Protein AF-A0A924J6F8-F1 (afdb_monomer_lite)

Secondary structure (DSSP, 8-state):
------EEEPTTT-PEEPSSS--SB-TTT--BTTSEE-TTT--EE-TT-SB-TTT--B-TTSPPPTT--------

pLDDT: mean 73.54, std 14.0, range [43.03, 93.0]

Structure (mmCIF, N/CA/C/O backbone):
data_AF-A0A924J6F8-F1
#
_entry.id   AF-A0A924J6F8-F1
#
loop_
_atom_site.group_PDB
_atom_site.id
_atom_site.type_symbol
_atom_site.label_atom_id
_atom_site.label_alt_id
_atom_site.label_comp_id
_atom_site.label_asym_id
_atom_site.label_entity_id
_atom_site.label_seq_id
_atom_site.pdbx_PDB_ins_code
_atom_site.Cartn_x
_atom_site.Cartn_y
_atom_site.Cartn_z
_atom_site.occupancy
_atom_site.B_iso_or_equiv
_atom_site.auth_seq_id
_atom_site.auth_comp_id
_atom_site.auth_asym_id
_atom_site.auth_atom_id
_atom_site.pdbx_PDB_model_num
ATOM 1 N N . MET A 1 1 ? -0.079 9.844 31.350 1.00 43.28 1 MET A N 1
ATOM 2 C CA . MET A 1 1 ? -0.284 10.475 30.030 1.00 43.28 1 MET A CA 1
ATOM 3 C C . MET A 1 1 ? 0.572 9.719 29.020 1.00 43.28 1 MET A C 1
ATOM 5 O O . MET A 1 1 ? 1.669 10.162 28.732 1.00 43.28 1 MET A O 1
ATOM 9 N N . THR A 1 2 ? 0.137 8.548 28.548 1.00 44.84 2 THR A N 1
ATOM 10 C CA . THR A 1 2 ? 0.852 7.815 27.484 1.00 44.84 2 THR A CA 1
ATOM 11 C C . THR A 1 2 ? -0.095 6.784 26.884 1.00 44.84 2 THR A C 1
ATOM 13 O O . THR A 1 2 ? -0.170 5.645 27.335 1.00 44.84 2 THR A O 1
ATOM 16 N N . VAL A 1 3 ? -0.877 7.209 25.895 1.00 53.22 3 VAL A N 1
ATOM 17 C CA . VAL A 1 3 ? -1.557 6.276 24.995 1.00 53.22 3 VAL A CA 1
ATOM 18 C C . VAL A 1 3 ? -0.485 5.696 24.075 1.00 53.22 3 VAL A C 1
ATOM 20 O O . VAL A 1 3 ? -0.002 6.355 23.161 1.00 53.22 3 VAL A O 1
ATOM 23 N N . MET A 1 4 ? -0.029 4.485 24.384 1.00 50.34 4 MET A N 1
ATOM 24 C CA . MET A 1 4 ? 0.889 3.716 23.539 1.00 50.34 4 MET A CA 1
ATOM 25 C C . MET A 1 4 ? 0.076 3.000 22.457 1.00 50.34 4 MET A C 1
ATOM 27 O O . MET A 1 4 ? 0.073 1.779 22.374 1.00 50.34 4 MET A O 1
ATOM 31 N N . ASP A 1 5 ? -0.669 3.769 21.674 1.00 56.69 5 ASP A N 1
ATOM 32 C CA . ASP A 1 5 ? -1.488 3.275 20.571 1.00 56.69 5 ASP A CA 1
ATOM 33 C C . ASP A 1 5 ? -0.851 3.787 19.274 1.00 56.69 5 ASP A C 1
ATOM 35 O O . ASP A 1 5 ? -1.349 4.694 18.617 1.00 56.69 5 ASP A O 1
ATOM 39 N N . ASN A 1 6 ? 0.369 3.320 18.988 1.00 54.00 6 ASN A N 1
ATOM 40 C CA . ASN A 1 6 ? 1.099 3.730 17.790 1.00 54.00 6 ASN A CA 1
ATOM 41 C C . ASN A 1 6 ? 0.928 2.674 16.710 1.0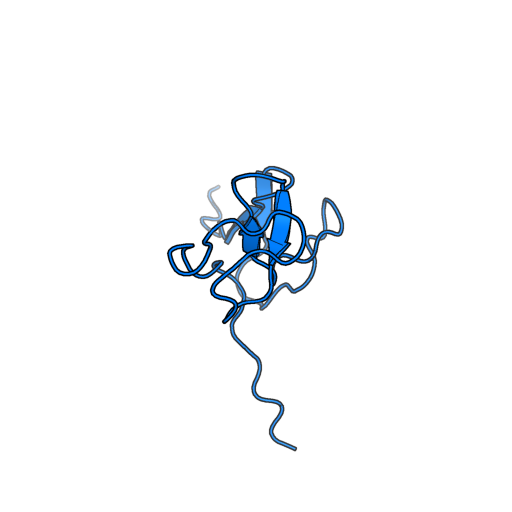0 54.00 6 ASN A C 1
ATOM 43 O O . ASN A 1 6 ? 1.597 1.639 16.706 1.00 54.00 6 ASN A O 1
ATOM 47 N N . GLY A 1 7 ? 0.049 2.972 15.765 1.00 61.47 7 GLY A N 1
ATOM 48 C CA . GLY A 1 7 ? 0.072 2.332 14.463 1.00 61.47 7 GLY A CA 1
ATOM 49 C C . GLY A 1 7 ? 1.308 2.870 13.789 1.00 61.47 7 GLY A C 1
ATOM 50 O O . GLY A 1 7 ? 1.668 4.031 14.003 1.00 61.47 7 GLY A O 1
ATOM 51 N N . GLY A 1 8 ? 2.007 2.019 13.043 1.00 73.94 8 GLY A N 1
ATOM 52 C CA . GLY A 1 8 ? 3.231 2.438 12.370 1.00 73.94 8 GLY A CA 1
ATOM 53 C C . GLY A 1 8 ? 3.027 3.766 11.620 1.00 73.94 8 GLY A C 1
ATOM 54 O O . GLY A 1 8 ? 1.917 4.041 11.154 1.00 73.94 8 GLY A O 1
ATOM 55 N N . PRO A 1 9 ? 4.060 4.617 11.522 1.00 79.19 9 PRO A N 1
ATOM 56 C CA . PRO A 1 9 ? 3.955 5.861 10.773 1.00 79.19 9 PRO A CA 1
ATOM 57 C C . PRO A 1 9 ? 3.626 5.566 9.308 1.00 79.19 9 PRO A C 1
ATOM 59 O O . PRO A 1 9 ? 4.078 4.574 8.734 1.00 79.19 9 PRO A O 1
ATOM 62 N N . CYS A 1 10 ? 2.843 6.443 8.686 1.00 79.75 10 CYS A N 1
ATOM 63 C CA . CYS A 1 10 ? 2.503 6.324 7.277 1.00 79.75 10 CYS A CA 1
ATOM 64 C C . CYS A 1 10 ? 3.769 6.427 6.422 1.00 79.75 10 CYS A C 1
ATOM 66 O O . CYS A 1 10 ? 4.505 7.400 6.538 1.00 79.75 10 CYS A O 1
ATOM 68 N N . SER A 1 11 ? 3.999 5.486 5.507 1.00 76.38 11 SER A N 1
ATOM 69 C CA . SER A 1 11 ? 5.179 5.508 4.627 1.00 76.38 11 SER A CA 1
ATOM 70 C C . SER A 1 11 ? 5.226 6.707 3.669 1.00 76.38 11 SER A C 1
ATOM 72 O O . SER A 1 11 ? 6.277 6.984 3.105 1.00 76.38 11 SER A O 1
ATOM 74 N N . PHE A 1 12 ? 4.107 7.421 3.495 1.00 78.12 12 PHE A N 1
ATOM 75 C CA . PHE A 1 12 ? 4.001 8.585 2.611 1.00 78.12 12 PHE A CA 1
ATOM 76 C C . PHE A 1 12 ? 4.192 9.914 3.347 1.00 78.12 12 PHE A C 1
ATOM 78 O O . PHE A 1 12 ? 4.972 10.755 2.917 1.00 78.12 12 PHE A O 1
ATOM 85 N N . CYS A 1 13 ? 3.454 10.127 4.441 1.00 85.94 13 CYS A N 1
ATOM 86 C CA . CYS A 1 13 ? 3.445 11.406 5.160 1.00 85.94 13 CYS A CA 1
ATOM 87 C C . CYS A 1 13 ? 4.041 11.334 6.569 1.00 85.94 13 CYS A C 1
ATOM 89 O O . CYS A 1 13 ? 4.048 12.343 7.270 1.00 85.94 13 CYS A O 1
ATOM 91 N N . THR A 1 14 ? 4.478 10.154 7.015 1.00 83.88 14 THR A N 1
ATOM 92 C CA . THR A 1 14 ? 5.072 9.893 8.339 1.00 83.88 14 THR A CA 1
ATOM 93 C C . THR A 1 14 ? 4.136 10.167 9.527 1.00 83.88 14 THR A C 1
ATOM 95 O O . THR A 1 14 ? 4.507 9.926 10.673 1.00 83.88 14 THR A O 1
ATOM 98 N N . ASN A 1 15 ? 2.890 10.594 9.290 1.00 85.75 15 ASN A N 1
ATOM 99 C CA . ASN A 1 15 ? 1.897 10.745 10.351 1.00 85.75 15 ASN A CA 1
ATOM 100 C C . ASN A 1 15 ? 1.512 9.381 10.944 1.00 85.75 15 ASN A C 1
ATOM 102 O O . ASN A 1 15 ? 1.456 8.390 10.207 1.00 85.75 15 ASN A O 1
ATOM 106 N N . PRO A 1 16 ? 1.220 9.322 12.252 1.00 82.62 16 PRO A N 1
ATOM 107 C CA . PRO A 1 16 ? 0.807 8.089 12.907 1.00 82.62 16 PRO A CA 1
ATOM 108 C C . PRO A 1 16 ? -0.523 7.594 12.332 1.00 82.62 16 PRO A C 1
ATOM 110 O O . PRO A 1 16 ? -1.464 8.370 12.145 1.00 82.62 16 PRO A O 1
ATOM 113 N N . LEU A 1 17 ? -0.606 6.295 12.045 1.00 79.44 17 LEU A N 1
ATOM 114 C CA . LEU A 1 17 ? -1.868 5.668 11.664 1.00 79.44 17 LEU A CA 1
ATOM 115 C C . LEU A 1 17 ? -2.650 5.231 12.912 1.00 79.44 17 LEU A C 1
ATOM 117 O O . LEU A 1 17 ? -2.046 4.731 13.862 1.00 79.44 17 LEU A O 1
ATOM 121 N N . PRO A 1 18 ? -3.987 5.385 12.915 1.00 76.44 18 PRO A N 1
ATOM 122 C CA . PRO A 1 18 ? -4.815 4.909 14.018 1.00 76.44 18 PRO A CA 1
ATOM 123 C C . PRO A 1 18 ? -4.758 3.379 14.100 1.00 76.44 18 PRO A C 1
ATOM 125 O O . PRO A 1 18 ? -4.876 2.706 13.071 1.00 76.44 18 PRO A O 1
ATOM 128 N N . VAL A 1 19 ? -4.611 2.826 15.308 1.00 71.00 19 VAL A N 1
ATOM 129 C CA . VAL A 1 19 ? -4.634 1.368 15.524 1.00 71.00 19 VAL A CA 1
ATOM 130 C C . VAL A 1 19 ? -6.027 0.901 15.909 1.00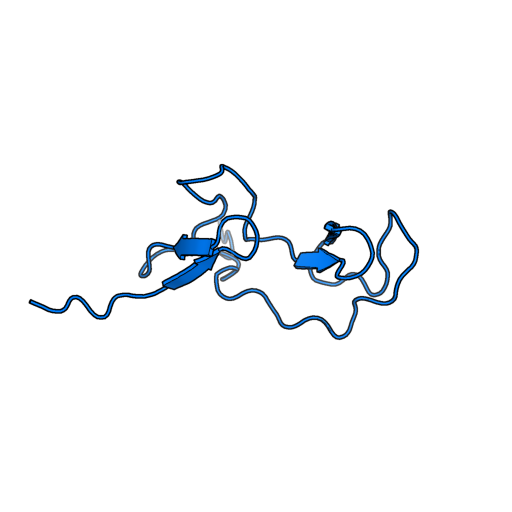 71.00 19 VAL A C 1
ATOM 132 O O . VAL A 1 19 ? -6.949 1.688 16.110 1.00 71.00 19 VAL A O 1
ATOM 135 N N . GLY A 1 20 ? -6.213 -0.417 15.940 1.00 68.69 20 GLY A N 1
ATOM 136 C CA . GLY A 1 20 ? -7.481 -1.021 16.342 1.00 68.69 20 GLY A CA 1
ATOM 137 C C . GLY A 1 20 ? -8.516 -1.085 15.220 1.00 68.69 20 GLY A C 1
ATOM 138 O O . GLY A 1 20 ? -9.589 -1.650 15.421 1.00 68.69 20 GLY A O 1
ATOM 139 N N . ARG A 1 21 ? -8.199 -0.587 14.014 1.00 69.94 21 ARG A N 1
ATOM 140 C CA . ARG A 1 21 ? -8.975 -0.866 12.799 1.00 69.94 21 ARG A CA 1
ATOM 141 C C . ARG A 1 21 ? -8.092 -0.995 11.564 1.00 69.94 21 ARG A C 1
ATOM 143 O O . ARG A 1 21 ? -7.043 -0.366 11.475 1.00 69.94 21 ARG A O 1
ATOM 150 N N . ALA A 1 22 ? -8.572 -1.739 10.570 1.00 68.25 22 ALA A N 1
ATOM 151 C CA . ALA A 1 22 ? -7.996 -1.704 9.232 1.00 68.25 22 ALA A CA 1
ATOM 152 C C . ALA A 1 22 ? -8.270 -0.331 8.595 1.00 68.25 22 ALA A C 1
ATOM 154 O O . ALA A 1 22 ? -9.423 0.046 8.362 1.00 68.25 22 ALA A O 1
ATOM 155 N N . VAL A 1 23 ? -7.211 0.436 8.353 1.00 75.69 23 VAL A N 1
ATOM 156 C CA . VAL A 1 23 ? -7.255 1.713 7.633 1.00 75.69 23 VAL A CA 1
ATOM 157 C C . VAL A 1 23 ? -6.760 1.477 6.220 1.00 75.69 23 VAL A C 1
ATOM 159 O O . VAL A 1 23 ? -5.639 1.028 6.027 1.00 75.69 23 VAL A O 1
ATOM 162 N N . VAL A 1 24 ? -7.620 1.767 5.242 1.00 79.50 24 VAL A N 1
ATOM 163 C CA . VAL A 1 24 ? -7.268 1.652 3.823 1.00 79.50 24 VAL A CA 1
ATOM 164 C C . VAL A 1 24 ? -6.580 2.927 3.348 1.00 79.50 24 VAL A C 1
ATOM 166 O O . VAL A 1 24 ? -5.518 2.879 2.749 1.00 79.50 24 VAL A O 1
ATOM 169 N N . PHE A 1 25 ? -7.130 4.084 3.713 1.00 82.56 25 PHE A N 1
ATOM 170 C CA . PHE A 1 25 ? -6.581 5.392 3.369 1.00 82.56 25 PHE A CA 1
ATOM 171 C C . PHE A 1 25 ? -6.067 6.110 4.617 1.00 82.56 25 PHE A C 1
ATOM 173 O O . PHE A 1 25 ? -6.707 6.073 5.674 1.00 82.56 25 PHE A O 1
ATOM 180 N N . CYS A 1 26 ? -4.925 6.784 4.496 1.00 84.38 26 CYS A N 1
ATOM 181 C CA . CYS A 1 26 ? -4.396 7.643 5.547 1.00 84.38 26 CYS A CA 1
ATOM 182 C C . CYS A 1 26 ? -5.310 8.874 5.723 1.00 84.38 26 CYS A C 1
ATOM 184 O O . CYS A 1 26 ? -5.502 9.611 4.759 1.00 84.38 26 CYS A O 1
ATOM 186 N N . PRO A 1 27 ? -5.833 9.170 6.927 1.00 83.19 27 PRO A N 1
ATOM 187 C CA . PRO A 1 27 ? -6.691 10.339 7.145 1.00 83.19 27 PRO A CA 1
ATOM 188 C C . PRO A 1 27 ? -5.937 11.679 7.093 1.00 83.19 27 PRO A C 1
ATOM 190 O O . PRO A 1 27 ? -6.571 12.723 6.997 1.00 83.19 27 PRO A O 1
ATOM 193 N N . HIS A 1 28 ? -4.601 11.660 7.157 1.00 85.94 28 HIS A N 1
ATOM 194 C CA . HIS A 1 28 ? -3.773 12.868 7.112 1.00 85.94 28 HIS A CA 1
ATOM 195 C C . HIS A 1 28 ? -3.397 13.284 5.686 1.00 85.94 28 HIS A C 1
ATOM 197 O O . HIS A 1 28 ? -3.406 14.472 5.383 1.00 85.94 28 HIS A O 1
ATOM 203 N N . CYS A 1 29 ? -3.053 12.326 4.816 1.00 87.38 29 CYS A N 1
ATOM 204 C CA . CYS A 1 29 ? -2.608 12.616 3.447 1.00 87.38 29 CYS A CA 1
ATOM 205 C C . CYS A 1 29 ? -3.521 12.056 2.348 1.00 87.38 29 CYS A C 1
ATOM 207 O O . CYS A 1 29 ? -3.369 12.431 1.193 1.00 87.38 29 CYS A O 1
ATOM 209 N N . GLY A 1 30 ? -4.458 11.165 2.680 1.00 85.12 30 GLY A N 1
ATOM 210 C CA . GLY A 1 30 ? -5.375 10.543 1.722 1.00 85.12 30 GLY A CA 1
ATOM 211 C C . GLY A 1 30 ? -4.797 9.362 0.935 1.00 85.12 30 GLY A C 1
ATOM 212 O O . GLY A 1 30 ? -5.535 8.746 0.174 1.00 85.12 30 GLY A O 1
ATOM 213 N N . MET A 1 31 ? -3.518 9.007 1.113 1.00 81.44 31 MET A N 1
ATOM 214 C CA . MET A 1 31 ? -2.893 7.900 0.370 1.00 81.44 31 MET A CA 1
ATOM 215 C C . MET A 1 31 ? -3.396 6.535 0.825 1.00 81.44 31 MET A C 1
ATOM 217 O O . MET A 1 31 ? -3.653 6.317 2.013 1.00 81.44 31 MET A O 1
ATOM 221 N N . ASN A 1 32 ? -3.481 5.607 -0.127 1.00 81.94 32 ASN A N 1
ATOM 222 C CA . ASN A 1 32 ? -3.846 4.230 0.139 1.00 81.94 32 ASN A CA 1
ATOM 223 C C . ASN A 1 32 ? -2.679 3.505 0.825 1.00 81.94 32 ASN A C 1
ATOM 225 O O . ASN A 1 32 ? -1.678 3.160 0.206 1.00 81.94 32 ASN A O 1
ATOM 229 N N . VAL A 1 33 ? -2.810 3.253 2.125 1.00 78.38 33 VAL A N 1
ATOM 230 C CA . VAL A 1 33 ? -1.798 2.533 2.912 1.00 78.38 33 VAL A CA 1
ATOM 231 C C . VAL A 1 33 ? -1.890 1.020 2.731 1.00 78.38 33 VAL A C 1
ATOM 233 O O . VAL A 1 33 ? -1.159 0.291 3.394 1.00 78.38 33 VAL A O 1
ATOM 236 N N . THR A 1 34 ? -2.783 0.553 1.847 1.00 75.12 34 THR A N 1
ATOM 237 C CA . THR A 1 34 ? -2.888 -0.858 1.447 1.00 75.12 34 THR A CA 1
ATOM 238 C C . THR A 1 34 ? -2.026 -1.246 0.259 1.00 75.12 34 THR A C 1
ATOM 240 O O . THR A 1 34 ? -2.007 -2.416 -0.125 1.00 75.12 34 THR A O 1
ATOM 243 N N . LEU A 1 35 ? -1.286 -0.290 -0.293 1.00 74.81 35 LEU A N 1
ATOM 244 C CA . LEU A 1 35 ? -0.406 -0.513 -1.425 1.00 74.81 35 LEU A CA 1
ATOM 245 C C . LEU A 1 35 ? 1.045 -0.301 -1.008 1.00 74.81 35 LEU A C 1
ATOM 247 O O . LEU A 1 35 ? 1.367 0.581 -0.208 1.00 74.81 35 LEU A O 1
ATOM 251 N N . ALA A 1 36 ? 1.923 -1.165 -1.513 1.00 76.19 36 ALA A N 1
ATOM 252 C CA . ALA A 1 36 ? 3.352 -1.008 -1.317 1.00 76.19 36 ALA A CA 1
ATOM 253 C C . ALA A 1 36 ? 3.857 0.082 -2.266 1.00 76.19 36 ALA A C 1
ATOM 255 O O . ALA A 1 36 ? 3.319 0.267 -3.353 1.00 76.19 36 ALA A O 1
ATOM 256 N N . GLN A 1 37 ? 4.907 0.799 -1.880 1.00 79.12 37 GLN A N 1
ATOM 257 C CA . GLN A 1 37 ? 5.520 1.787 -2.758 1.00 79.12 37 GLN A CA 1
ATOM 258 C C . GLN A 1 37 ? 6.835 1.247 -3.310 1.00 79.12 37 GLN A C 1
ATOM 260 O O . GLN A 1 37 ? 7.659 0.708 -2.568 1.00 79.12 37 GLN A O 1
ATOM 265 N N . CYS A 1 38 ? 7.053 1.394 -4.615 1.00 85.94 38 CYS A N 1
ATOM 266 C CA . CYS A 1 38 ? 8.316 1.009 -5.220 1.00 85.94 38 CYS A CA 1
ATOM 267 C C . CYS A 1 38 ? 9.445 1.903 -4.672 1.00 85.94 38 CYS A C 1
ATOM 269 O O . CYS A 1 38 ? 9.401 3.117 -4.880 1.00 85.94 38 CYS A O 1
ATOM 271 N N . PRO A 1 39 ? 10.511 1.347 -4.069 1.00 81.56 39 PRO A N 1
ATOM 272 C CA . PRO A 1 39 ? 11.601 2.144 -3.503 1.00 81.56 39 PRO A CA 1
ATOM 273 C C . PRO A 1 39 ? 12.444 2.854 -4.572 1.00 81.56 39 PRO A C 1
ATOM 275 O O . PRO A 1 39 ? 13.265 3.702 -4.244 1.00 81.56 39 PRO A O 1
ATOM 278 N N . ALA A 1 40 ? 12.278 2.494 -5.850 1.00 86.38 40 ALA A N 1
ATOM 279 C CA . ALA A 1 40 ? 13.025 3.085 -6.956 1.00 86.38 40 ALA A CA 1
ATOM 280 C C . ALA A 1 40 ? 12.311 4.277 -7.610 1.00 86.38 40 ALA A C 1
ATOM 282 O O . ALA A 1 40 ? 12.973 5.204 -8.058 1.00 86.38 40 ALA A O 1
ATOM 283 N N . CYS A 1 41 ? 10.979 4.244 -7.705 1.00 89.81 41 CYS A N 1
ATOM 284 C CA . CYS A 1 41 ? 10.209 5.240 -8.462 1.00 89.81 41 CYS A CA 1
ATOM 285 C C . CYS A 1 41 ? 8.990 5.795 -7.718 1.00 89.81 41 CYS A C 1
ATOM 287 O O . CYS A 1 41 ? 8.192 6.492 -8.336 1.00 89.81 41 CYS A O 1
ATOM 289 N N . SER A 1 42 ? 8.804 5.407 -6.452 1.00 84.19 42 SER A N 1
ATOM 290 C CA . SER A 1 42 ? 7.672 5.773 -5.592 1.00 84.19 42 SER A CA 1
ATOM 291 C C . SER A 1 42 ? 6.275 5.521 -6.183 1.00 84.19 42 SER A C 1
ATOM 293 O O . SER A 1 42 ? 5.276 6.010 -5.655 1.00 84.19 42 SER A O 1
ATOM 295 N N . SER A 1 43 ? 6.174 4.704 -7.237 1.00 85.88 43 SER A N 1
ATOM 296 C CA . SER A 1 43 ? 4.887 4.253 -7.762 1.00 85.88 43 SER A CA 1
ATOM 297 C C . SER A 1 43 ? 4.244 3.229 -6.847 1.00 85.88 43 SER A C 1
ATOM 299 O O . SER A 1 43 ? 4.918 2.478 -6.139 1.00 85.88 43 SER A O 1
ATOM 301 N N . GLU A 1 44 ? 2.926 3.206 -6.903 1.00 82.31 44 GLU A N 1
ATOM 302 C CA . GLU A 1 44 ? 2.085 2.289 -6.163 1.00 82.31 44 GLU A CA 1
ATOM 303 C C . GLU A 1 44 ? 2.199 0.872 -6.756 1.00 82.31 44 GLU A C 1
ATOM 305 O O . GLU A 1 44 ? 2.198 0.685 -7.974 1.00 82.31 44 GLU A O 1
ATOM 310 N N . VAL A 1 45 ? 2.395 -0.121 -5.892 1.00 83.94 45 VAL A N 1
ATOM 311 C CA . VAL A 1 45 ? 2.628 -1.526 -6.234 1.00 83.94 45 VAL A CA 1
ATOM 312 C C . VAL A 1 45 ? 1.668 -2.380 -5.421 1.00 83.94 45 VAL A C 1
ATOM 314 O O . VAL A 1 45 ? 1.650 -2.335 -4.187 1.00 83.94 45 VAL A O 1
ATOM 317 N N . GLU A 1 46 ? 0.885 -3.192 -6.119 1.00 76.25 46 GLU A N 1
ATOM 318 C CA . GLU A 1 46 ? -0.052 -4.107 -5.485 1.00 76.25 46 GLU A CA 1
ATOM 319 C C . GLU A 1 46 ? 0.668 -5.264 -4.773 1.00 76.25 46 GLU A C 1
ATOM 321 O O . GLU A 1 46 ? 1.649 -5.818 -5.289 1.00 76.25 46 GLU A O 1
ATOM 326 N N . PRO A 1 47 ? 0.179 -5.679 -3.593 1.00 68.50 47 PRO A N 1
ATOM 327 C CA . PRO A 1 47 ? 0.710 -6.846 -2.907 1.00 68.50 47 PRO A CA 1
ATOM 328 C C . PRO A 1 47 ? 0.520 -8.098 -3.775 1.00 68.50 47 PRO A C 1
ATOM 330 O O . PRO A 1 47 ? -0.585 -8.407 -4.212 1.00 68.50 47 PRO A O 1
ATOM 333 N N . GLY A 1 48 ? 1.614 -8.822 -4.019 1.00 74.25 48 GLY A N 1
ATOM 334 C CA . GLY A 1 48 ? 1.646 -10.003 -4.893 1.00 74.25 48 GLY A CA 1
ATOM 335 C C . GLY A 1 48 ? 2.347 -9.776 -6.234 1.00 74.25 48 GLY A C 1
ATOM 336 O O . GLY A 1 48 ? 2.629 -10.740 -6.942 1.00 74.25 48 GLY A O 1
ATOM 337 N N . TRP A 1 49 ? 2.692 -8.533 -6.572 1.00 81.94 49 TRP A N 1
ATOM 338 C CA . TRP A 1 49 ? 3.482 -8.241 -7.763 1.00 81.94 49 TRP A CA 1
ATOM 339 C C . TRP A 1 49 ? 4.976 -8.452 -7.506 1.00 81.94 49 TRP A C 1
ATOM 341 O O . TRP A 1 49 ? 5.527 -7.997 -6.505 1.00 81.94 49 TRP A O 1
ATOM 351 N N . HIS A 1 50 ? 5.650 -9.117 -8.446 1.00 86.50 50 HIS A N 1
ATOM 352 C CA . HIS A 1 50 ? 7.101 -9.320 -8.391 1.00 86.50 50 HIS A CA 1
ATOM 353 C C . HIS A 1 50 ? 7.887 -8.115 -8.920 1.00 86.50 50 HIS A C 1
ATOM 355 O O . HIS A 1 50 ? 9.010 -7.876 -8.477 1.00 86.50 50 HIS A O 1
ATOM 361 N N . TYR A 1 51 ? 7.293 -7.346 -9.838 1.00 88.62 51 TYR A N 1
ATOM 362 C CA . TYR A 1 51 ? 7.930 -6.226 -10.531 1.00 88.62 51 TYR A CA 1
ATOM 363 C C . TYR A 1 51 ? 7.021 -4.996 -10.536 1.00 88.62 51 TYR A C 1
ATOM 365 O O . TYR A 1 51 ? 5.803 -5.113 -10.669 1.00 88.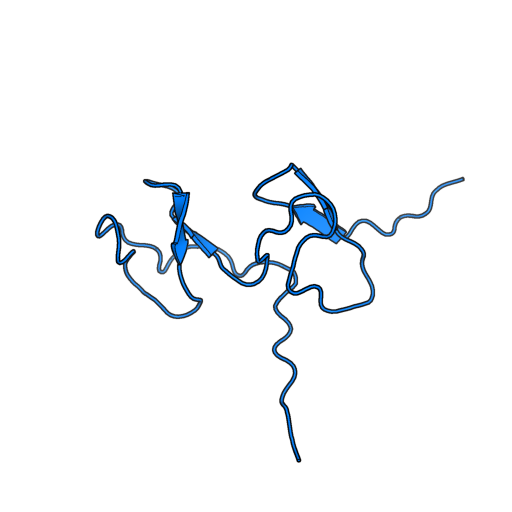62 51 TYR A O 1
ATOM 373 N N . CYS A 1 52 ? 7.613 -3.809 -10.417 1.00 89.88 52 CYS A N 1
ATOM 374 C CA . CYS A 1 52 ? 6.891 -2.548 -10.535 1.00 89.88 52 CYS A CA 1
ATOM 375 C C . CYS A 1 52 ? 6.474 -2.307 -11.993 1.00 89.88 52 CYS A C 1
ATOM 377 O O . CYS A 1 52 ? 7.326 -2.282 -12.879 1.00 89.88 52 CYS A O 1
ATOM 379 N N . VAL A 1 53 ? 5.187 -2.052 -12.235 1.00 87.94 53 VAL A N 1
ATOM 380 C CA . VAL A 1 53 ? 4.656 -1.752 -13.580 1.00 87.94 53 VAL A CA 1
ATOM 381 C C . VAL A 1 53 ? 5.181 -0.455 -14.179 1.00 87.94 53 VAL A C 1
ATOM 383 O O . VAL A 1 53 ? 5.244 -0.329 -15.396 1.00 87.94 53 VAL A O 1
ATOM 386 N N . THR A 1 54 ? 5.571 0.503 -13.337 1.00 90.06 54 THR A N 1
ATOM 387 C CA . THR A 1 54 ? 6.024 1.816 -13.800 1.00 90.06 54 THR A CA 1
ATOM 388 C C . THR A 1 54 ? 7.494 1.808 -14.200 1.00 90.06 54 THR A C 1
ATOM 390 O O . THR A 1 54 ? 7.857 2.405 -15.208 1.00 90.06 54 THR A O 1
ATOM 393 N N . CYS A 1 55 ? 8.359 1.159 -13.412 1.00 93.00 55 CYS A N 1
ATOM 394 C CA . CYS A 1 55 ? 9.811 1.221 -13.619 1.00 93.00 55 CYS A CA 1
ATOM 395 C C . CYS A 1 55 ? 10.488 -0.128 -13.892 1.00 93.00 55 CYS A C 1
ATOM 397 O O . CYS A 1 55 ? 11.680 -0.151 -14.184 1.00 93.00 55 CYS A O 1
ATOM 399 N N . GLY A 1 56 ? 9.780 -1.252 -13.764 1.00 90.69 56 GLY A N 1
ATOM 400 C CA . GLY A 1 56 ? 10.325 -2.598 -13.977 1.00 90.69 56 GLY A CA 1
ATOM 401 C C . GLY A 1 56 ? 11.224 -3.128 -12.853 1.00 90.69 56 GLY A C 1
ATOM 402 O O . GLY A 1 56 ? 11.755 -4.229 -12.973 1.00 90.69 56 GLY A O 1
ATOM 403 N N . ARG A 1 57 ? 11.404 -2.380 -11.755 1.00 89.69 57 ARG A N 1
ATOM 404 C CA . ARG A 1 57 ? 12.199 -2.812 -10.590 1.00 89.69 57 ARG A CA 1
ATOM 405 C C . ARG A 1 57 ? 11.579 -4.047 -9.936 1.00 89.69 57 ARG A C 1
ATOM 407 O O . ARG A 1 57 ? 10.357 -4.119 -9.809 1.00 89.69 57 ARG A O 1
ATOM 414 N N . ASP A 1 58 ? 12.415 -4.962 -9.456 1.00 89.56 58 ASP A N 1
ATOM 415 C CA . ASP A 1 58 ? 11.989 -6.050 -8.582 1.00 89.56 58 ASP A CA 1
ATOM 416 C C . ASP A 1 58 ? 11.475 -5.498 -7.239 1.00 89.56 58 ASP A C 1
ATOM 418 O O . ASP A 1 58 ? 12.086 -4.633 -6.611 1.00 89.56 58 ASP A O 1
ATOM 422 N N . VAL A 1 59 ? 10.296 -5.956 -6.830 1.00 85.44 59 VAL A N 1
ATOM 423 C CA . VAL A 1 59 ? 9.582 -5.499 -5.623 1.00 85.44 59 VAL A CA 1
ATOM 424 C C . VAL A 1 59 ? 9.040 -6.663 -4.792 1.00 85.44 59 VAL A C 1
ATOM 426 O O . VAL A 1 59 ? 8.470 -6.448 -3.727 1.00 85.44 59 VAL A O 1
ATOM 429 N N . SER A 1 60 ? 9.308 -7.904 -5.208 1.00 80.62 60 SER A N 1
ATOM 430 C CA . SER A 1 60 ? 8.939 -9.130 -4.487 1.00 80.62 60 SER A CA 1
ATOM 431 C C . SER A 1 60 ? 9.523 -9.246 -3.072 1.00 80.62 60 SER A C 1
ATOM 433 O O . SER A 1 60 ? 9.027 -10.040 -2.281 1.00 80.62 60 SER A O 1
ATOM 435 N N . ALA A 1 61 ? 10.570 -8.483 -2.745 1.00 71.88 61 ALA A N 1
ATOM 436 C CA . ALA A 1 61 ? 11.214 -8.489 -1.429 1.00 71.88 61 ALA A CA 1
ATOM 437 C C . ALA A 1 61 ? 10.679 -7.413 -0.462 1.00 71.88 61 ALA A C 1
ATOM 439 O O . ALA A 1 61 ? 11.182 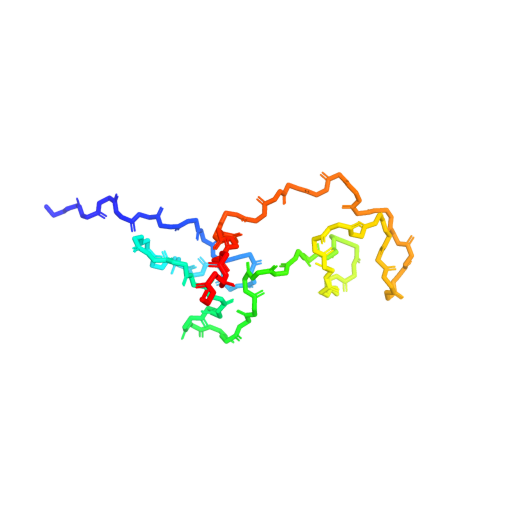-7.303 0.658 1.00 71.88 61 ALA A O 1
ATOM 440 N N . LEU A 1 62 ? 9.705 -6.588 -0.871 1.00 66.12 62 LEU A N 1
ATOM 441 C CA . LEU A 1 62 ? 9.180 -5.532 -0.003 1.00 66.12 62 LEU A CA 1
ATOM 442 C C . LEU A 1 62 ? 8.380 -6.124 1.169 1.00 66.12 62 LEU A C 1
ATOM 444 O O . LEU A 1 62 ? 7.566 -7.027 0.962 1.00 66.12 62 LEU A O 1
ATOM 448 N N . PRO A 1 63 ? 8.587 -5.622 2.403 1.00 60.00 63 PRO A N 1
ATOM 449 C CA . PRO A 1 63 ? 7.857 -6.112 3.559 1.00 60.00 63 PRO A CA 1
ATOM 450 C C . PRO A 1 63 ? 6.356 -5.822 3.409 1.00 60.00 63 PRO A C 1
ATOM 452 O O . PRO A 1 63 ? 5.981 -4.758 2.905 1.00 60.00 63 PRO A O 1
ATOM 455 N N . PRO A 1 64 ? 5.484 -6.736 3.871 1.00 54.78 64 PRO A N 1
ATOM 456 C CA . PRO A 1 64 ? 4.056 -6.488 3.895 1.00 54.78 64 PRO A CA 1
ATOM 457 C C . PRO A 1 64 ? 3.771 -5.289 4.799 1.00 54.78 64 PRO A C 1
ATOM 459 O O . PRO A 1 64 ? 4.215 -5.202 5.943 1.00 54.78 64 PRO A O 1
ATOM 462 N N . ILE A 1 65 ? 3.022 -4.353 4.248 1.00 55.69 65 ILE A N 1
ATOM 463 C CA . ILE A 1 65 ? 2.586 -3.126 4.905 1.00 55.69 65 ILE A CA 1
ATOM 464 C C . ILE A 1 65 ? 1.713 -3.452 6.130 1.00 55.69 65 ILE A C 1
ATOM 466 O O . ILE A 1 65 ? 0.665 -4.100 5.986 1.00 55.69 65 ILE A O 1
ATOM 470 N N . PRO A 1 66 ? 2.116 -3.006 7.337 1.00 50.72 66 PRO A N 1
ATOM 471 C CA . PRO A 1 66 ? 1.340 -3.206 8.553 1.00 50.72 66 PRO A CA 1
ATOM 472 C C . PRO A 1 66 ? 0.041 -2.394 8.460 1.00 50.72 66 PRO A C 1
ATOM 474 O O . PRO A 1 66 ? 0.048 -1.173 8.568 1.00 50.72 66 PRO A O 1
ATOM 477 N N . GLY A 1 67 ? -1.080 -3.079 8.218 1.00 51.06 67 GLY A N 1
ATOM 478 C CA . GLY A 1 67 ? -2.404 -2.451 8.086 1.00 51.06 67 GLY A CA 1
ATOM 479 C C . GLY A 1 67 ? -3.350 -3.129 7.091 1.00 51.06 67 GLY A C 1
ATOM 480 O O . GLY A 1 67 ? -4.555 -2.893 7.134 1.00 51.06 67 GLY A O 1
ATOM 481 N N . THR A 1 68 ? -2.844 -4.025 6.240 1.00 52.78 68 THR A N 1
ATOM 482 C CA . THR A 1 68 ? -3.616 -4.708 5.182 1.00 52.78 68 THR A CA 1
ATOM 483 C C . THR A 1 68 ? -4.264 -6.014 5.619 1.00 52.78 68 THR A C 1
ATOM 485 O O . THR A 1 68 ? -4.300 -6.976 4.855 1.00 52.78 68 THR A O 1
ATOM 488 N N . ALA A 1 69 ? -4.805 -6.080 6.840 1.00 54.03 69 ALA A N 1
ATOM 489 C CA . ALA A 1 69 ? -5.637 -7.213 7.238 1.00 54.03 69 ALA A CA 1
ATOM 490 C C . ALA A 1 69 ? -6.849 -7.289 6.291 1.00 54.03 69 ALA A C 1
ATOM 492 O O . ALA A 1 69 ? -7.857 -6.610 6.482 1.00 54.03 69 ALA A O 1
ATOM 493 N N . LYS A 1 70 ? -6.683 -8.064 5.214 1.00 53.69 70 LYS A N 1
ATOM 494 C CA . LYS A 1 70 ? -7.653 -8.327 4.161 1.00 53.69 70 LYS A CA 1
ATOM 495 C C . LYS A 1 70 ? -8.912 -8.844 4.836 1.00 53.69 70 LYS A C 1
ATOM 497 O O . LYS A 1 70 ? -8.928 -9.946 5.374 1.00 53.69 70 LYS A O 1
ATOM 502 N N . ARG A 1 71 ? -9.925 -7.987 4.889 1.00 51.03 71 ARG A N 1
ATOM 503 C CA . ARG A 1 71 ? -11.248 -8.339 5.378 1.00 51.03 71 ARG A CA 1
ATOM 504 C C . ARG A 1 71 ? -11.809 -9.300 4.339 1.00 51.03 71 ARG A C 1
ATOM 506 O O . ARG A 1 71 ? -12.149 -8.882 3.236 1.00 51.03 71 ARG A O 1
ATOM 513 N N . ASP A 1 72 ? -11.793 -10.586 4.651 1.00 54.06 72 ASP A N 1
ATOM 514 C CA . ASP A 1 72 ? -12.564 -11.593 3.946 1.00 54.06 72 ASP A CA 1
ATOM 515 C C . ASP A 1 72 ? -14.033 -11.153 3.973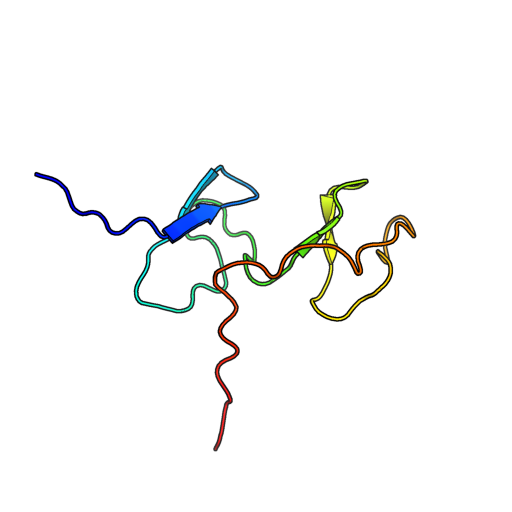 1.00 54.06 72 ASP A C 1
ATOM 517 O O . ASP A 1 72 ? -14.698 -11.155 5.005 1.00 54.06 72 ASP A O 1
ATOM 521 N N . VAL A 1 73 ? -14.526 -10.668 2.834 1.00 62.69 73 VAL A N 1
ATOM 522 C CA . VAL A 1 73 ? -15.953 -10.433 2.626 1.00 62.69 73 VAL A CA 1
ATOM 523 C C . VAL A 1 73 ? -16.595 -11.799 2.388 1.00 62.69 73 VAL A C 1
ATOM 525 O O . VAL A 1 73 ? -16.723 -12.254 1.258 1.00 62.69 73 VAL A O 1
ATOM 528 N N . ASN A 1 74 ? -16.909 -12.508 3.471 1.00 47.41 74 ASN A N 1
ATOM 529 C CA . ASN A 1 74 ? -17.795 -13.665 3.406 1.00 47.41 74 ASN A CA 1
ATOM 530 C C . ASN A 1 74 ? -19.236 -13.148 3.524 1.00 47.41 74 ASN A C 1
ATOM 532 O O . ASN A 1 74 ? -19.578 -12.510 4.523 1.00 47.41 74 ASN A O 1
ATOM 536 N N . GLY A 1 75 ? -20.006 -13.324 2.448 1.00 43.03 75 GLY A N 1
ATOM 537 C CA . GLY A 1 75 ? -21.431 -13.000 2.359 1.00 43.03 75 GLY A CA 1
ATOM 538 C C . GLY A 1 75 ? -22.307 -14.134 2.861 1.00 43.03 75 GLY A C 1
ATOM 539 O O . GLY A 1 75 ? -21.857 -15.297 2.787 1.00 43.03 75 GLY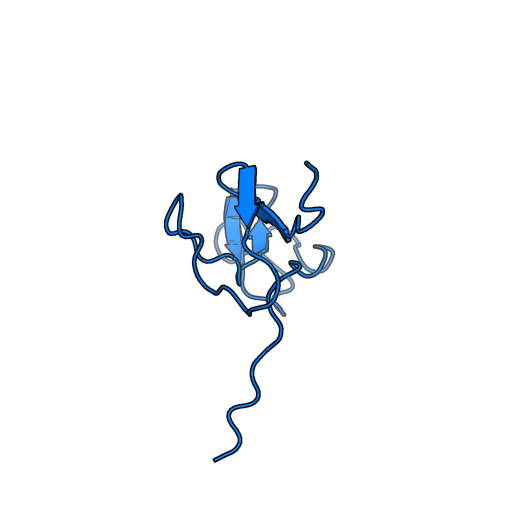 A O 1
#

Radius of gyration: 13.86 Å; chains: 1; bounding box: 34×26×44 Å

Foldseek 3Di:
DDPPQFAQQQPPPRHTDGPPAQDQAGPVPRDGLQFDADPVPRDTHHPPDQADPPPRDGDVPPDHRRRPPPPPPDD

Sequence (75 aa):
MTVMDNGGPCSFCTNPLPVGRAVVFCPHCGMNVTLAQCPACSSEVEPGWHYCVTCGRDVSALPPIPGTAKRDVNG